Protein AF-A0A7V5Q111-F1 (afdb_monomer)

Structure (mmCIF, N/CA/C/O backbone):
data_AF-A0A7V5Q111-F1
#
_entry.id   AF-A0A7V5Q111-F1
#
loop_
_atom_site.group_PDB
_atom_site.id
_atom_site.type_symbol
_atom_site.label_atom_id
_atom_site.label_alt_id
_atom_site.label_comp_id
_atom_site.label_asym_id
_atom_site.label_entity_id
_atom_site.label_seq_id
_atom_site.pdbx_PDB_ins_code
_atom_site.Cartn_x
_atom_site.Cartn_y
_atom_site.Cartn_z
_atom_site.occupancy
_atom_site.B_iso_or_equiv
_atom_site.auth_seq_id
_atom_site.auth_comp_id
_atom_site.auth_asym_id
_atom_site.auth_atom_id
_atom_site.pdbx_PDB_model_num
ATOM 1 N N . MET A 1 1 ? -21.761 -0.826 -0.509 1.00 47.72 1 MET A N 1
ATOM 2 C CA . MET A 1 1 ? -20.558 -1.685 -0.530 1.00 47.72 1 MET A CA 1
ATOM 3 C C . MET A 1 1 ? -19.781 -1.305 -1.775 1.00 47.72 1 MET A C 1
ATOM 5 O O . MET A 1 1 ? -20.308 -1.504 -2.859 1.00 47.72 1 MET A O 1
ATOM 9 N N . SER A 1 2 ? -18.628 -0.651 -1.640 1.00 48.66 2 SER A N 1
ATOM 10 C CA . SER A 1 2 ? -17.829 -0.248 -2.803 1.00 48.66 2 SER A CA 1
ATOM 11 C C . SER A 1 2 ? -16.978 -1.431 -3.241 1.00 48.66 2 SER A C 1
ATOM 13 O O . SER A 1 2 ? -16.111 -1.876 -2.493 1.00 48.66 2 SER A O 1
ATOM 15 N N . GLN A 1 3 ? -17.282 -1.971 -4.414 1.00 56.34 3 GLN A N 1
ATOM 16 C CA . GLN A 1 3 ? -16.505 -3.030 -5.040 1.00 56.34 3 GLN A CA 1
ATOM 17 C C . GLN A 1 3 ? -15.327 -2.377 -5.767 1.00 56.34 3 GLN A C 1
ATOM 19 O O . GLN A 1 3 ? -15.525 -1.536 -6.643 1.00 56.34 3 GLN A O 1
ATOM 24 N N . HIS A 1 4 ? -14.108 -2.705 -5.344 1.00 63.28 4 HIS A N 1
ATOM 25 C CA . HIS A 1 4 ? -12.882 -2.266 -6.000 1.00 63.28 4 HIS A CA 1
ATOM 26 C C . HIS A 1 4 ? -12.264 -3.473 -6.695 1.00 63.28 4 HIS A C 1
ATOM 28 O O . HIS A 1 4 ? -11.736 -4.366 -6.032 1.00 63.28 4 HIS A O 1
ATOM 34 N N . ASP A 1 5 ? -12.341 -3.474 -8.023 1.00 71.50 5 ASP A N 1
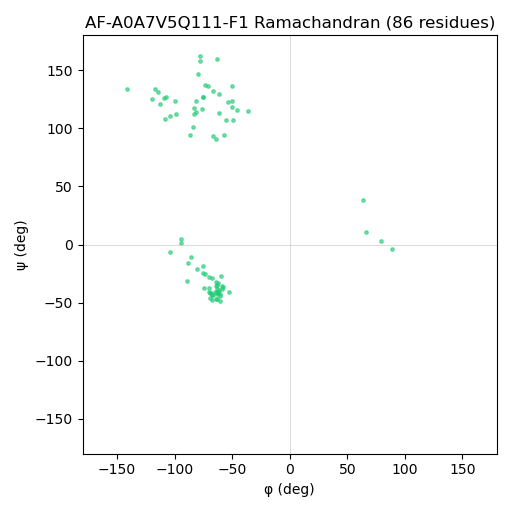ATOM 35 C CA . ASP A 1 5 ? -11.723 -4.492 -8.862 1.00 71.50 5 ASP A CA 1
ATOM 36 C C . ASP A 1 5 ? -10.412 -3.943 -9.424 1.00 71.50 5 ASP A C 1
ATOM 38 O O . ASP A 1 5 ? -10.397 -2.908 -10.097 1.00 71.50 5 ASP A O 1
ATOM 42 N N . VAL A 1 6 ? -9.309 -4.646 -9.166 1.00 77.38 6 VAL A N 1
ATOM 43 C CA . VAL A 1 6 ? -8.010 -4.352 -9.783 1.00 77.38 6 VAL A CA 1
ATOM 44 C C . VAL A 1 6 ? -7.681 -5.464 -10.769 1.00 77.38 6 VAL A C 1
ATOM 46 O O . VAL A 1 6 ? -7.683 -6.648 -10.425 1.00 77.38 6 VAL A O 1
ATOM 49 N N . ARG A 1 7 ? -7.402 -5.072 -12.015 1.00 79.88 7 ARG A N 1
ATOM 50 C CA . ARG A 1 7 ? -6.962 -5.971 -13.084 1.00 79.88 7 ARG A CA 1
ATOM 51 C C . ARG A 1 7 ? -5.492 -5.725 -13.356 1.00 79.88 7 ARG A C 1
ATOM 53 O O . ARG A 1 7 ? -5.097 -4.588 -13.592 1.00 79.88 7 ARG A O 1
ATOM 60 N N . ILE A 1 8 ? -4.713 -6.795 -13.322 1.00 81.94 8 ILE A N 1
ATOM 61 C CA . ILE A 1 8 ? -3.273 -6.761 -13.547 1.00 81.94 8 ILE A CA 1
ATOM 62 C C . ILE A 1 8 ? -2.977 -7.642 -14.760 1.00 81.94 8 ILE A C 1
ATOM 64 O O . ILE A 1 8 ? -3.364 -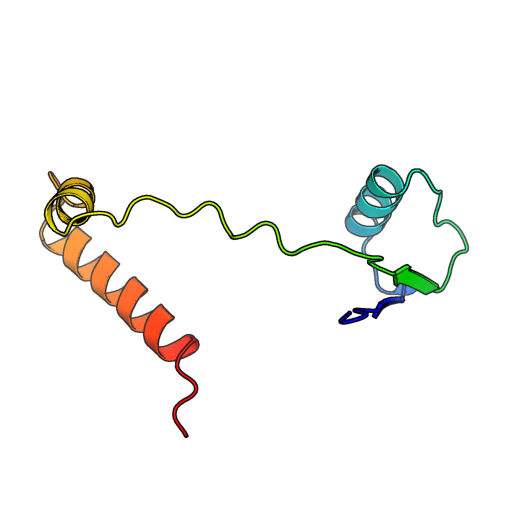8.817 -14.782 1.00 81.94 8 ILE A O 1
ATOM 68 N N . ASP A 1 9 ? -2.305 -7.078 -15.764 1.00 83.38 9 ASP A N 1
ATOM 69 C CA . ASP A 1 9 ? -1.703 -7.869 -16.836 1.00 83.38 9 ASP A CA 1
ATOM 70 C C . ASP A 1 9 ? -0.420 -8.513 -16.300 1.00 83.38 9 ASP A C 1
ATOM 72 O O . ASP A 1 9 ? 0.531 -7.843 -15.899 1.00 83.38 9 ASP A O 1
ATOM 76 N N . VAL A 1 10 ? -0.407 -9.841 -16.247 1.00 80.50 10 VAL A N 1
ATOM 77 C CA . VAL A 1 10 ? 0.690 -10.614 -15.646 1.00 80.50 10 VAL A CA 1
ATOM 78 C C . VAL A 1 10 ? 1.921 -10.638 -16.561 1.00 80.50 10 VAL A C 1
ATOM 80 O O . VAL A 1 10 ? 3.039 -10.920 -16.110 1.00 80.50 10 VAL A O 1
ATOM 83 N N . THR A 1 11 ? 1.737 -10.335 -17.848 1.00 83.75 11 THR A N 1
ATOM 84 C CA . THR A 1 11 ? 2.822 -10.279 -18.832 1.00 83.75 11 THR A CA 1
ATOM 85 C C . THR A 1 11 ? 3.679 -9.025 -18.685 1.00 83.75 11 THR A C 1
ATOM 87 O O . THR A 1 11 ? 4.862 -9.074 -19.014 1.00 83.75 11 THR A O 1
ATOM 90 N N . GLU A 1 12 ? 3.125 -7.958 -18.106 1.00 86.94 12 GLU A N 1
ATOM 91 C CA . GLU A 1 12 ? 3.830 -6.700 -17.827 1.00 86.94 12 GLU A CA 1
ATOM 92 C C . GLU A 1 12 ? 4.584 -6.713 -16.486 1.00 86.94 12 GLU A C 1
ATOM 94 O O . GLU A 1 12 ? 5.397 -5.830 -16.216 1.00 86.94 12 GLU A O 1
ATOM 99 N N . LEU A 1 13 ? 4.349 -7.723 -15.640 1.00 84.75 13 LEU A N 1
ATOM 100 C CA . LEU A 1 13 ? 5.023 -7.858 -14.350 1.00 84.75 13 LEU A CA 1
ATOM 101 C C . LEU A 1 13 ? 6.478 -8.302 -14.512 1.00 84.75 13 LEU A C 1
ATOM 103 O O . LEU A 1 13 ? 6.784 -9.253 -15.241 1.00 84.75 13 LEU A O 1
ATOM 107 N N . SER A 1 14 ? 7.368 -7.680 -13.737 1.00 89.56 14 SER A N 1
ATOM 108 C CA . SER A 1 14 ? 8.742 -8.159 -13.595 1.00 89.56 14 SER A CA 1
ATOM 109 C C . SER A 1 14 ? 8.773 -9.551 -12.949 1.00 89.56 14 SER A C 1
ATOM 111 O O . SER A 1 14 ? 7.835 -9.971 -12.266 1.00 89.56 14 SER A O 1
ATOM 113 N N . ALA A 1 15 ? 9.874 -10.285 -13.130 1.00 86.00 15 ALA A N 1
ATOM 114 C CA . ALA A 1 15 ? 10.037 -11.606 -12.516 1.00 86.00 15 ALA A CA 1
ATOM 115 C C . ALA A 1 15 ? 9.943 -11.556 -10.977 1.00 86.00 15 ALA A C 1
ATOM 117 O O . ALA A 1 15 ? 9.374 -12.456 -10.363 1.00 86.00 15 ALA A O 1
ATOM 118 N N . GLU A 1 16 ? 10.456 -10.486 -10.366 1.00 89.69 16 GLU A N 1
ATOM 119 C CA . GLU A 1 16 ? 10.374 -10.249 -8.922 1.00 89.69 16 GLU A CA 1
ATOM 120 C C . GLU A 1 16 ? 8.931 -9.980 -8.476 1.00 89.69 16 GLU A C 1
ATOM 122 O O . GLU A 1 16 ? 8.440 -10.622 -7.550 1.00 89.69 16 GLU A O 1
ATOM 127 N N . GLN A 1 17 ? 8.216 -9.101 -9.185 1.00 85.62 17 GLN A N 1
ATOM 128 C CA . GLN A 1 17 ? 6.813 -8.792 -8.898 1.00 85.62 17 GLN A CA 1
ATOM 129 C C . GLN A 1 17 ? 5.915 -10.020 -9.056 1.00 85.62 17 GLN A C 1
ATOM 131 O O . GLN A 1 17 ? 5.039 -10.254 -8.226 1.00 85.62 17 GLN A O 1
ATOM 136 N N . ARG A 1 18 ? 6.150 -10.830 -10.096 1.00 86.31 18 ARG A N 1
ATOM 137 C CA . ARG A 1 18 ? 5.427 -12.085 -10.313 1.00 86.31 18 ARG A CA 1
ATOM 138 C C . ARG A 1 18 ? 5.642 -13.044 -9.147 1.00 86.31 18 ARG A C 1
ATOM 140 O O . ARG A 1 18 ? 4.662 -13.544 -8.612 1.00 86.31 18 ARG A O 1
ATOM 147 N N . ARG A 1 19 ? 6.890 -13.246 -8.717 1.00 86.50 19 ARG A N 1
ATOM 148 C CA . ARG A 1 19 ? 7.216 -14.131 -7.590 1.00 86.50 19 ARG A CA 1
ATOM 149 C C . ARG A 1 19 ? 6.559 -13.674 -6.285 1.00 86.50 19 ARG A C 1
ATOM 151 O O . ARG A 1 19 ? 6.006 -14.500 -5.570 1.00 86.50 19 ARG A O 1
ATOM 158 N N . LEU A 1 20 ? 6.574 -1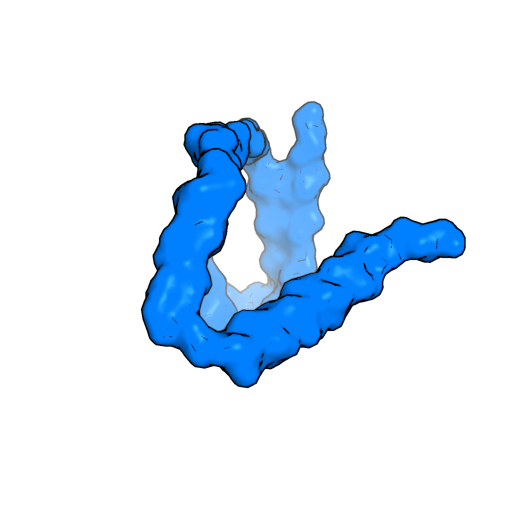2.371 -5.999 1.00 88.38 20 LEU A N 1
ATOM 159 C CA . LEU A 1 20 ? 5.906 -11.805 -4.821 1.00 88.38 20 LEU A CA 1
ATOM 160 C C . LEU A 1 20 ? 4.387 -12.023 -4.863 1.00 88.38 20 LEU A C 1
ATOM 162 O O . LEU A 1 20 ? 3.778 -12.380 -3.859 1.00 88.38 20 LEU A O 1
ATOM 166 N N . LEU A 1 21 ? 3.763 -11.842 -6.028 1.00 86.31 21 LEU A N 1
ATOM 167 C CA . LEU A 1 21 ? 2.338 -12.121 -6.209 1.00 86.31 21 LEU A CA 1
ATOM 168 C C . LEU A 1 21 ? 2.011 -13.608 -6.039 1.00 86.31 21 LEU A C 1
ATOM 170 O O . LEU A 1 21 ? 1.005 -13.935 -5.412 1.00 86.31 21 LEU A O 1
ATOM 174 N N . GLU A 1 22 ? 2.847 -14.506 -6.558 1.00 89.31 22 GLU A N 1
ATOM 175 C CA . GLU A 1 22 ? 2.709 -15.954 -6.355 1.00 89.31 22 GLU A CA 1
ATOM 176 C C . GLU A 1 22 ? 2.820 -16.328 -4.870 1.00 89.31 22 GLU A C 1
ATOM 178 O O . GLU A 1 22 ? 2.048 -17.151 -4.388 1.00 89.31 22 GLU A O 1
ATOM 183 N N . GLU A 1 23 ? 3.719 -15.681 -4.125 1.00 88.81 23 GLU A N 1
ATOM 184 C CA . GLU A 1 23 ?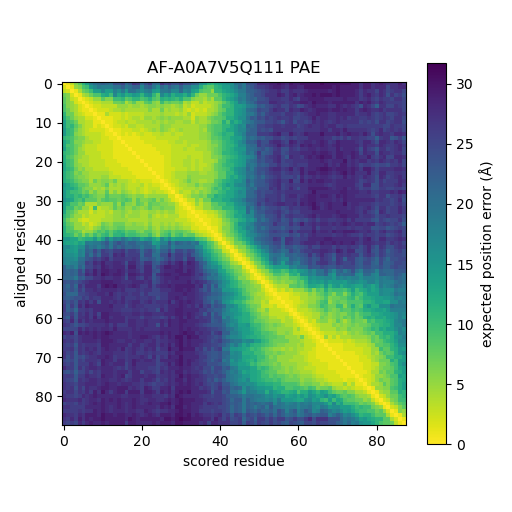 3.881 -15.882 -2.681 1.00 88.81 23 GLU A CA 1
ATOM 185 C C . GLU A 1 23 ? 2.660 -15.394 -1.885 1.00 88.81 23 GLU A C 1
ATOM 187 O O . GLU A 1 23 ? 2.166 -16.106 -1.013 1.00 88.81 23 GLU A O 1
ATOM 192 N N . ILE A 1 24 ? 2.120 -14.218 -2.223 1.00 84.94 24 ILE A N 1
ATOM 193 C CA . ILE A 1 24 ? 0.942 -13.643 -1.551 1.00 84.94 24 ILE A CA 1
ATOM 194 C C . ILE A 1 24 ? -0.328 -14.447 -1.858 1.00 84.94 24 ILE A C 1
ATOM 196 O O . ILE A 1 24 ? -1.168 -14.652 -0.983 1.00 84.94 24 ILE A O 1
ATOM 200 N N . THR A 1 25 ? -0.499 -14.873 -3.110 1.00 83.25 25 THR A N 1
ATOM 201 C CA . THR A 1 25 ? -1.712 -15.576 -3.559 1.00 83.25 25 THR A CA 1
ATOM 202 C C . THR A 1 25 ? -1.637 -17.092 -3.369 1.00 83.25 25 THR A C 1
ATOM 204 O O . THR A 1 25 ? -2.666 -17.763 -3.450 1.00 83.25 25 THR A O 1
ATOM 207 N N . GLY A 1 26 ? -0.440 -17.648 -3.146 1.00 84.81 26 GLY A N 1
ATOM 208 C CA . GLY A 1 26 ? -0.186 -19.090 -3.073 1.00 84.81 26 GLY A CA 1
ATOM 209 C C . GLY A 1 26 ? -0.398 -19.827 -4.401 1.00 84.81 26 GLY A C 1
ATOM 210 O O . GLY A 1 26 ? -0.456 -21.056 -4.423 1.00 84.81 26 GLY A O 1
ATOM 211 N N . CYS A 1 27 ? -0.555 -19.094 -5.504 1.00 81.69 27 CYS A N 1
ATOM 212 C CA . CYS A 1 27 ? -0.901 -19.630 -6.813 1.00 81.69 27 CYS A CA 1
ATOM 213 C C . CYS A 1 27 ? 0.237 -19.366 -7.795 1.00 81.69 27 CYS A C 1
ATOM 215 O O . CYS A 1 27 ? 0.721 -18.244 -7.888 1.00 81.69 27 CYS A O 1
ATOM 217 N N . HIS A 1 28 ? 0.629 -20.377 -8.571 1.00 83.94 28 HIS A N 1
ATOM 218 C CA . HIS A 1 28 ? 1.630 -20.197 -9.620 1.00 83.94 28 HIS A CA 1
ATOM 219 C C . HIS A 1 28 ? 0.999 -19.471 -10.818 1.00 83.94 28 HIS A C 1
ATOM 221 O O . HIS A 1 28 ? -0.030 -19.896 -11.341 1.00 83.94 28 HIS A O 1
ATOM 227 N N . LEU A 1 29 ? 1.620 -18.379 -11.263 1.00 81.38 29 LEU A N 1
ATOM 228 C CA . LEU A 1 29 ? 1.138 -17.523 -12.348 1.00 81.38 29 LEU A CA 1
ATOM 229 C C . LEU A 1 29 ? 1.745 -17.892 -13.713 1.00 81.38 29 LEU A C 1
ATOM 231 O O . LEU A 1 29 ? 1.499 -17.208 -14.707 1.00 81.38 29 LEU A O 1
ATOM 235 N N . ALA A 1 30 ? 2.535 -18.967 -13.798 1.00 76.31 30 ALA A N 1
ATOM 236 C CA . ALA A 1 30 ? 3.132 -19.419 -15.051 1.00 76.31 30 ALA A CA 1
ATOM 237 C C . ALA A 1 30 ? 2.043 -19.792 -16.077 1.00 76.31 30 ALA A C 1
ATOM 239 O O . ALA A 1 30 ? 1.290 -20.744 -15.893 1.00 76.31 30 ALA A O 1
ATOM 240 N N . GLY A 1 31 ? 1.955 -19.020 -17.165 1.00 76.00 31 GLY A N 1
ATOM 241 C CA . GLY A 1 31 ? 0.931 -19.183 -18.207 1.00 76.00 31 GLY A CA 1
ATOM 242 C C . GLY A 1 31 ? -0.370 -18.410 -17.956 1.00 76.00 31 GLY A C 1
ATOM 243 O O . GLY A 1 31 ? -1.235 -18.381 -18.831 1.00 76.00 31 GLY A O 1
ATOM 244 N N . VAL A 1 32 ? -0.502 -17.733 -16.812 1.00 79.69 32 VAL A N 1
ATOM 245 C CA . VAL A 1 32 ? -1.620 -16.825 -16.535 1.00 79.69 32 VAL A CA 1
ATOM 246 C C . VAL A 1 32 ? -1.333 -15.483 -17.195 1.00 79.69 32 VAL A C 1
ATOM 248 O O . VAL A 1 32 ? -0.305 -14.863 -16.944 1.00 79.69 32 VAL A O 1
ATOM 251 N N . ARG A 1 33 ? -2.249 -15.034 -18.056 1.00 76.88 33 ARG A N 1
ATOM 252 C CA . ARG A 1 33 ? -2.113 -13.762 -18.782 1.00 76.88 33 ARG A CA 1
ATOM 253 C C . ARG A 1 33 ? -2.699 -12.582 -18.007 1.00 76.88 33 ARG A C 1
ATOM 255 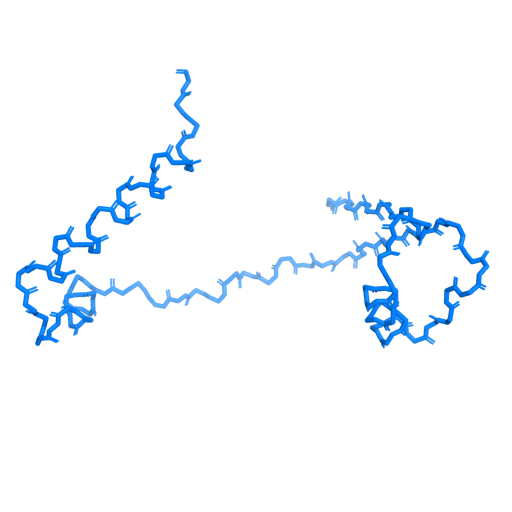O O . ARG A 1 33 ? -2.192 -11.475 -18.096 1.00 76.88 33 ARG A O 1
ATOM 262 N N . GLN A 1 34 ? -3.743 -12.829 -17.221 1.00 81.44 34 GLN A N 1
ATOM 263 C CA . GLN A 1 34 ? -4.483 -11.790 -16.517 1.00 81.44 34 GLN A CA 1
ATOM 264 C C . GLN A 1 34 ? -4.880 -12.267 -15.121 1.00 81.44 34 GLN A C 1
ATOM 266 O O . GLN A 1 34 ? -5.413 -13.366 -14.968 1.00 81.44 34 GLN A O 1
ATOM 271 N N . LEU A 1 35 ? -4.655 -11.416 -14.121 1.00 80.94 35 LEU A N 1
ATOM 272 C CA . LEU A 1 35 ? -5.070 -11.629 -12.738 1.00 80.94 35 LEU A CA 1
ATOM 273 C C . LEU A 1 35 ? -6.123 -10.581 -12.365 1.00 80.94 35 LEU A C 1
ATOM 275 O O . LEU A 1 35 ? -5.938 -9.387 -12.608 1.00 80.94 35 LEU A O 1
ATOM 279 N N . THR A 1 36 ? -7.234 -11.027 -11.777 1.00 79.06 36 THR A N 1
ATOM 280 C CA . THR A 1 36 ? -8.260 -10.137 -11.215 1.00 79.06 36 THR A CA 1
ATOM 281 C C . THR A 1 36 ? -8.274 -10.311 -9.706 1.00 79.06 36 THR A C 1
ATOM 283 O O . THR A 1 36 ? -8.490 -11.420 -9.221 1.00 79.06 36 THR A O 1
ATOM 286 N N . ILE A 1 37 ? -8.036 -9.224 -8.975 1.00 77.31 37 ILE A N 1
ATOM 287 C CA . ILE A 1 37 ? -8.098 -9.202 -7.514 1.00 77.31 37 ILE A CA 1
ATOM 288 C C . ILE A 1 37 ? -9.400 -8.504 -7.129 1.00 77.31 37 ILE A C 1
ATOM 290 O O . ILE A 1 37 ? -9.554 -7.300 -7.341 1.00 77.31 37 ILE A O 1
ATOM 294 N N . GLU A 1 38 ? -10.337 -9.281 -6.586 1.00 75.56 38 GLU A N 1
ATOM 295 C CA . GLU A 1 38 ? -11.612 -8.786 -6.072 1.00 75.56 38 GLU A CA 1
ATOM 296 C C . GLU A 1 38 ? -11.513 -8.640 -4.549 1.00 75.56 38 GLU A C 1
ATOM 298 O O . GLU A 1 38 ? -11.416 -9.627 -3.815 1.00 75.56 38 GLU A O 1
ATOM 303 N N . VAL A 1 39 ? -11.549 -7.403 -4.050 1.00 67.62 39 VAL A N 1
ATOM 304 C CA . VAL A 1 39 ? -11.558 -7.152 -2.604 1.00 67.62 39 VAL A CA 1
ATOM 305 C C . VAL A 1 39 ? -13.000 -7.195 -2.104 1.00 67.62 39 VAL A C 1
ATOM 307 O O . VAL A 1 39 ? -13.723 -6.197 -2.129 1.00 67.62 39 VAL A O 1
ATOM 310 N N . ARG A 1 40 ? -13.437 -8.366 -1.629 1.00 71.81 40 ARG A N 1
ATOM 311 C CA . ARG A 1 40 ? -14.767 -8.526 -1.027 1.00 71.81 40 ARG A CA 1
ATOM 312 C C . ARG A 1 40 ? -14.762 -8.071 0.424 1.00 71.81 40 ARG A C 1
ATOM 314 O O . ARG A 1 40 ? -14.152 -8.700 1.279 1.00 71.81 40 ARG A O 1
ATOM 321 N N . GLY A 1 41 ? -15.494 -6.994 0.704 1.00 58.34 41 GLY A N 1
ATOM 322 C CA . GLY A 1 41 ? -15.887 -6.648 2.069 1.00 58.34 41 GLY A CA 1
ATOM 323 C C . GLY A 1 41 ? -14.728 -6.322 3.010 1.00 58.34 41 GLY A C 1
ATOM 324 O O . GLY A 1 41 ? -14.805 -6.653 4.190 1.00 58.34 41 GLY A O 1
ATOM 325 N N . ALA A 1 42 ? -13.688 -5.636 2.532 1.00 53.09 42 ALA A N 1
ATOM 326 C CA . ALA A 1 42 ? -12.807 -4.920 3.442 1.00 53.09 42 ALA A CA 1
ATOM 327 C C . ALA A 1 42 ? -13.632 -3.788 4.066 1.00 53.09 42 ALA A C 1
ATOM 329 O O . ALA A 1 42 ? -13.774 -2.708 3.487 1.00 53.09 42 ALA A O 1
ATOM 330 N N . ALA A 1 43 ? -14.230 -4.035 5.235 1.00 56.78 43 ALA A N 1
ATOM 331 C CA . ALA A 1 43 ? -14.558 -2.932 6.119 1.00 56.78 43 ALA A CA 1
ATOM 332 C C . ALA A 1 43 ? -13.265 -2.122 6.222 1.00 56.78 43 ALA A C 1
ATOM 334 O O . ALA A 1 43 ? -12.237 -2.682 6.606 1.00 56.78 43 ALA A O 1
ATOM 335 N N . ARG A 1 44 ? -13.280 -0.852 5.789 1.00 54.12 44 ARG A N 1
ATOM 336 C CA . ARG A 1 44 ? -12.198 0.075 6.123 1.00 54.12 44 ARG A CA 1
ATOM 337 C C . ARG A 1 44 ? -12.027 -0.086 7.624 1.00 54.12 44 ARG A C 1
ATOM 339 O O . ARG A 1 44 ? -12.907 0.344 8.368 1.00 54.12 44 ARG A O 1
ATOM 346 N N . GLN A 1 45 ? -10.954 -0.740 8.067 1.00 53.56 45 GLN A N 1
ATOM 347 C CA . GLN A 1 45 ? -10.526 -0.526 9.432 1.00 53.56 45 GLN A CA 1
ATOM 348 C C . GLN A 1 45 ? -10.381 0.991 9.514 1.00 53.56 45 GLN A C 1
ATOM 350 O O . GLN A 1 45 ? -9.710 1.560 8.639 1.00 53.56 45 GLN A O 1
ATOM 355 N N . PRO A 1 46 ? -11.086 1.675 10.433 1.00 56.56 46 PRO A N 1
ATOM 356 C CA . PRO A 1 46 ? -10.773 3.068 10.675 1.00 56.56 46 PRO A CA 1
ATOM 357 C C . PRO A 1 46 ? -9.266 3.081 10.888 1.00 56.56 46 PRO A C 1
ATOM 359 O O . PRO A 1 46 ? -8.760 2.272 11.672 1.00 56.56 46 PRO A O 1
ATOM 362 N N . ALA A 1 47 ? -8.549 3.872 10.081 1.00 61.78 47 ALA A N 1
ATOM 363 C CA . ALA A 1 47 ? -7.129 4.088 10.302 1.00 61.78 47 ALA A CA 1
ATOM 364 C C . ALA A 1 47 ? -7.019 4.346 11.796 1.00 61.78 47 ALA A C 1
ATOM 366 O O . ALA A 1 47 ? -7.713 5.258 12.244 1.00 61.78 47 ALA A O 1
ATOM 367 N N . HIS A 1 48 ? -6.325 3.463 12.536 1.00 56.31 48 HIS A N 1
ATOM 368 C CA . HIS A 1 48 ? -6.243 3.539 13.994 1.00 56.31 48 HIS A CA 1
ATOM 369 C C . HIS A 1 48 ? -6.187 5.010 14.352 1.00 56.31 48 HIS A C 1
ATOM 371 O O . HIS A 1 48 ? -5.269 5.677 13.864 1.00 56.31 48 HIS A O 1
ATOM 377 N N . GLU A 1 49 ? -7.216 5.514 15.045 1.00 56.28 49 GLU A N 1
ATOM 378 C CA . GLU A 1 49 ? -7.276 6.911 15.456 1.00 56.28 49 GLU A CA 1
ATOM 379 C C . GLU A 1 49 ? -6.018 7.125 16.280 1.00 56.28 49 GLU A C 1
ATOM 381 O O . GLU A 1 49 ? -5.935 6.740 17.446 1.00 56.28 49 GLU A O 1
ATOM 386 N N . ARG A 1 50 ? -4.965 7.615 15.620 1.00 60.97 50 ARG A N 1
ATOM 387 C CA . ARG A 1 50 ? -3.764 8.015 16.315 1.00 60.97 50 ARG A CA 1
ATOM 388 C C . ARG A 1 50 ? -4.245 9.131 17.224 1.00 60.97 50 ARG A C 1
ATOM 390 O O . ARG A 1 50 ? -4.962 10.011 16.732 1.00 60.97 50 ARG A O 1
ATOM 397 N N . PRO A 1 51 ? -3.918 9.078 18.524 1.00 66.81 51 PRO A N 1
ATOM 398 C CA . PRO A 1 51 ? -4.267 10.167 19.414 1.00 66.81 51 PRO A CA 1
ATOM 399 C C . PRO A 1 51 ? -3.807 11.467 18.760 1.00 66.81 51 PRO A C 1
ATOM 401 O O . PRO A 1 51 ? -2.743 11.505 18.135 1.00 66.81 51 PRO A O 1
ATOM 404 N N . SER A 1 52 ? -4.657 12.490 18.814 1.00 66.75 52 SER A N 1
ATOM 405 C CA . SER A 1 52 ? -4.336 13.804 18.270 1.00 66.75 52 SER A CA 1
ATOM 406 C C . SER A 1 52 ? -3.034 14.271 18.911 1.00 66.75 52 SER A C 1
ATOM 408 O O . SER A 1 52 ? -3.021 14.576 20.103 1.00 66.75 52 SER A O 1
ATOM 410 N N . GLN A 1 53 ? -1.954 14.253 18.134 1.00 72.69 53 GLN A N 1
ATOM 411 C CA . GLN A 1 53 ? -0.638 14.609 18.642 1.00 72.69 53 GLN A CA 1
ATOM 412 C C . GLN A 1 53 ? -0.593 16.112 18.898 1.00 72.69 53 GLN A C 1
ATOM 414 O O . GLN A 1 53 ? -1.100 16.890 18.080 1.00 72.69 53 GLN A O 1
ATOM 419 N N . THR A 1 54 ? -0.023 16.527 20.024 1.00 78.12 54 THR A N 1
ATOM 420 C CA . THR A 1 54 ? 0.055 17.952 20.369 1.00 78.12 54 THR A CA 1
ATOM 421 C C . THR A 1 54 ? 1.169 18.643 19.583 1.00 78.12 54 THR A C 1
ATOM 423 O O . THR A 1 54 ? 2.063 17.996 19.033 1.00 78.12 54 THR A O 1
ATOM 426 N N . VAL A 1 55 ? 1.126 19.977 19.503 1.00 72.12 55 VAL A N 1
ATOM 427 C CA . VAL A 1 55 ? 2.187 20.760 18.843 1.00 72.12 55 VAL A CA 1
ATOM 428 C C . VAL A 1 55 ? 3.537 20.484 19.508 1.00 72.12 55 VAL A C 1
ATOM 430 O O . VAL A 1 55 ? 4.543 20.349 18.820 1.00 72.12 55 VAL A O 1
ATOM 433 N N . GLU A 1 56 ? 3.544 20.308 20.827 1.00 73.25 56 GLU A N 1
ATOM 434 C CA . GLU A 1 56 ? 4.729 19.986 21.617 1.00 73.25 56 GLU A CA 1
ATOM 435 C C . GLU A 1 56 ? 5.353 18.649 21.183 1.00 73.25 56 GLU A C 1
ATOM 437 O O . GLU A 1 56 ? 6.563 18.580 20.962 1.00 73.25 56 GLU A O 1
ATOM 442 N N . GLU A 1 57 ? 4.539 17.609 20.968 1.00 73.50 57 GLU A N 1
ATOM 443 C CA . GLU A 1 57 ? 5.008 16.303 20.480 1.00 73.50 57 GLU A CA 1
ATOM 444 C C . GLU A 1 57 ? 5.609 16.391 19.071 1.00 73.50 57 GLU A C 1
ATOM 446 O O . GLU A 1 57 ? 6.606 15.729 18.782 1.00 73.50 57 GLU A O 1
ATOM 451 N N . TRP A 1 58 ? 5.056 17.243 18.203 1.00 71.50 58 TRP A N 1
ATOM 452 C CA . TRP A 1 58 ? 5.634 17.510 16.884 1.00 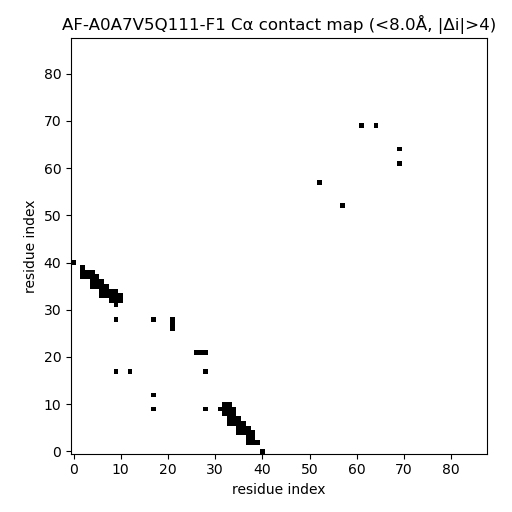71.50 58 TRP A CA 1
ATOM 453 C C . TRP A 1 58 ? 6.959 18.267 16.975 1.00 71.50 58 TRP A C 1
ATOM 455 O O . TRP A 1 58 ? 7.906 17.931 16.266 1.00 71.50 58 TRP A O 1
ATOM 465 N N . THR A 1 59 ? 7.053 19.257 17.863 1.00 71.69 59 THR A N 1
ATOM 466 C CA . THR A 1 59 ? 8.286 20.035 18.050 1.00 71.69 59 THR A CA 1
ATOM 467 C C . THR A 1 59 ? 9.402 19.228 18.707 1.00 71.69 59 THR A C 1
ATOM 469 O O . THR A 1 59 ? 10.564 19.454 18.387 1.00 71.69 59 THR A O 1
ATOM 472 N N . SER A 1 60 ? 9.073 18.225 19.531 1.00 75.56 60 SER A N 1
ATOM 473 C CA . SER A 1 60 ? 10.060 17.301 20.106 1.00 75.56 60 SER A CA 1
ATOM 474 C C . SER A 1 60 ? 10.843 16.525 19.043 1.00 75.56 60 SER A C 1
ATOM 476 O O . SER A 1 60 ? 11.975 16.131 19.302 1.00 75.56 60 SER A O 1
ATOM 478 N N . ILE A 1 61 ? 10.273 16.299 17.855 1.00 75.69 61 ILE A N 1
ATOM 479 C CA . ILE A 1 61 ? 10.956 15.599 16.753 1.00 75.69 61 ILE A CA 1
ATOM 480 C C . ILE A 1 61 ? 12.120 16.439 16.205 1.00 75.69 61 ILE A C 1
ATOM 482 O O . ILE A 1 61 ? 13.100 15.888 15.704 1.00 75.69 61 ILE A O 1
ATOM 486 N N . LEU A 1 62 ? 12.008 17.764 16.315 1.00 74.69 62 LEU A N 1
ATOM 487 C CA . LEU A 1 62 ? 13.004 18.735 15.866 1.00 74.69 62 LEU A CA 1
ATOM 488 C C . LEU A 1 62 ? 13.953 19.157 16.997 1.00 74.69 62 LEU A C 1
ATOM 490 O O . LEU A 1 62 ? 14.832 19.991 16.782 1.00 74.69 62 LEU A O 1
ATOM 494 N N . ASP A 1 63 ? 13.787 18.603 18.201 1.00 78.81 63 ASP A N 1
ATOM 495 C CA . ASP A 1 63 ? 14.662 18.924 19.320 1.00 78.81 63 ASP A CA 1
ATOM 496 C C . ASP A 1 63 ? 16.086 18.408 19.045 1.00 78.81 63 ASP A C 1
ATOM 498 O O . ASP A 1 63 ? 16.296 17.279 18.593 1.00 78.81 63 ASP A O 1
ATOM 502 N N . GLY A 1 64 ? 17.081 19.268 19.259 1.00 77.69 64 GLY A N 1
ATOM 503 C CA . GLY A 1 64 ? 18.483 18.998 18.920 1.00 77.69 64 GLY A CA 1
ATOM 504 C C . GLY A 1 64 ? 18.863 19.175 17.443 1.00 77.69 64 GLY A C 1
ATOM 505 O O . GLY A 1 64 ? 20.020 18.928 17.093 1.00 77.69 64 GLY A O 1
ATOM 506 N N . TRP A 1 65 ? 17.946 19.615 16.576 1.00 83.50 65 TRP A N 1
ATOM 507 C CA . TRP A 1 65 ? 18.277 19.951 15.189 1.00 83.50 65 TRP A CA 1
ATOM 508 C C . TRP A 1 65 ? 18.915 21.337 15.089 1.00 83.50 65 TRP A C 1
ATOM 510 O O . TRP A 1 65 ? 18.575 22.265 15.825 1.00 83.50 65 TRP A O 1
ATOM 520 N N . THR A 1 66 ? 19.838 21.499 14.145 1.00 82.56 66 THR A N 1
ATOM 521 C CA . THR A 1 66 ? 20.364 22.821 13.792 1.00 82.56 66 THR A CA 1
ATOM 522 C C . THR A 1 66 ? 19.364 23.576 12.915 1.00 82.56 66 THR A C 1
ATOM 524 O O . THR A 1 66 ? 18.532 22.968 12.240 1.00 82.56 66 THR A O 1
ATOM 527 N N . GLY A 1 67 ? 19.457 24.910 12.876 1.00 80.50 67 GLY A N 1
ATOM 528 C CA . GLY A 1 67 ? 18.580 25.736 12.029 1.00 80.50 67 GLY A CA 1
ATOM 529 C C . GLY A 1 67 ? 18.572 25.290 10.560 1.00 80.50 67 GLY A C 1
ATOM 530 O O . GLY A 1 67 ? 17.509 25.140 9.968 1.00 80.50 67 GLY A O 1
ATOM 531 N N . ASP A 1 68 ? 19.739 24.932 10.015 1.00 84.25 68 ASP A N 1
ATOM 532 C CA . ASP A 1 68 ? 19.861 24.441 8.635 1.00 84.25 68 ASP A CA 1
ATOM 533 C C . ASP A 1 68 ? 19.084 23.135 8.384 1.00 84.25 68 ASP A C 1
ATOM 535 O O . ASP A 1 68 ? 18.579 22.902 7.282 1.00 84.25 68 ASP A O 1
ATOM 539 N N . GLN A 1 69 ? 18.985 22.264 9.394 1.00 79.00 69 GLN A N 1
AT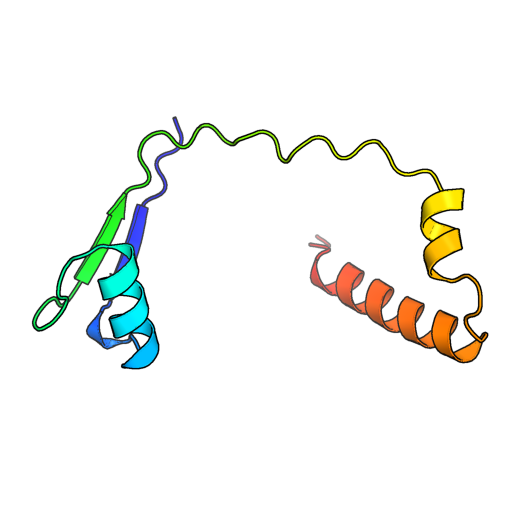OM 540 C CA . GLN A 1 69 ? 18.244 21.002 9.304 1.00 79.00 69 GLN A CA 1
ATOM 541 C C . GLN A 1 69 ? 16.732 21.240 9.336 1.00 79.00 69 GLN A C 1
ATOM 543 O O . GLN A 1 69 ? 15.995 20.590 8.589 1.00 79.00 69 GLN A O 1
ATOM 548 N N . VAL A 1 70 ? 16.279 22.203 10.142 1.00 81.94 70 VAL A N 1
ATOM 549 C CA . VAL A 1 70 ? 14.875 22.635 10.176 1.00 81.94 70 VAL A CA 1
ATOM 550 C C . VAL A 1 70 ? 14.479 23.242 8.825 1.00 81.94 70 VAL A C 1
ATOM 552 O O . VAL A 1 70 ? 13.504 22.802 8.217 1.00 81.94 70 VAL A O 1
ATOM 555 N N . ASP A 1 71 ? 15.301 24.134 8.270 1.00 82.38 71 ASP A N 1
ATOM 556 C CA . ASP A 1 71 ? 15.047 24.773 6.970 1.00 82.38 71 ASP A CA 1
ATOM 557 C C . ASP A 1 71 ? 15.037 23.783 5.792 1.00 82.38 71 ASP A C 1
ATOM 559 O O . ASP A 1 71 ? 14.357 23.984 4.776 1.00 82.38 71 ASP A O 1
ATOM 563 N N . ALA A 1 72 ? 15.834 22.715 5.874 1.00 82.38 72 ALA A N 1
ATOM 564 C CA . ALA A 1 72 ? 15.834 21.648 4.877 1.00 82.38 72 ALA A CA 1
ATOM 565 C C . ALA A 1 72 ? 14.541 20.820 4.939 1.00 82.38 72 ALA A C 1
ATOM 567 O O . ALA A 1 72 ? 13.968 20.479 3.899 1.00 82.38 72 ALA A O 1
ATOM 568 N N . PHE A 1 73 ? 14.057 20.528 6.146 1.00 80.62 73 PHE A N 1
ATOM 569 C CA . PHE A 1 73 ? 12.810 19.801 6.353 1.00 80.62 73 PHE A CA 1
ATOM 570 C C . PHE A 1 73 ? 11.590 20.610 5.913 1.00 80.62 73 PHE A C 1
ATOM 572 O O . PHE A 1 73 ? 10.757 20.083 5.172 1.00 80.62 73 PHE A O 1
ATOM 579 N N . ASP A 1 74 ? 11.539 21.901 6.234 1.00 81.12 74 ASP A N 1
ATOM 580 C CA . ASP A 1 74 ? 10.466 22.800 5.796 1.00 81.12 74 ASP A CA 1
ATOM 581 C C . ASP A 1 74 ? 10.353 22.877 4.270 1.00 81.12 74 ASP A C 1
ATOM 583 O O . ASP A 1 74 ? 9.246 22.861 3.716 1.00 81.12 74 ASP A O 1
ATOM 587 N N . ARG A 1 75 ? 11.488 22.870 3.559 1.00 80.81 75 ARG A N 1
ATOM 588 C CA . ARG A 1 75 ? 11.510 22.805 2.088 1.00 80.81 75 ARG A CA 1
ATOM 589 C C . ARG A 1 75 ? 10.908 21.506 1.550 1.00 80.81 75 ARG A C 1
ATOM 591 O O . ARG A 1 75 ? 10.158 21.542 0.574 1.00 80.81 75 ARG A O 1
ATOM 598 N N . ILE A 1 76 ? 11.191 20.367 2.184 1.00 78.25 76 ILE A N 1
ATOM 599 C CA . ILE A 1 76 ? 10.647 19.059 1.785 1.00 78.25 76 ILE A CA 1
ATOM 600 C C . ILE A 1 76 ? 9.141 18.993 2.061 1.00 78.25 76 ILE A C 1
ATOM 602 O O . ILE A 1 76 ? 8.373 18.558 1.197 1.00 78.25 76 ILE A O 1
ATOM 606 N N . VAL A 1 77 ? 8.705 19.436 3.241 1.00 76.19 77 VAL A N 1
ATOM 607 C CA . VAL A 1 77 ? 7.289 19.437 3.634 1.00 76.19 77 VAL A CA 1
ATOM 608 C C . VAL A 1 77 ? 6.478 20.355 2.724 1.00 76.19 77 VAL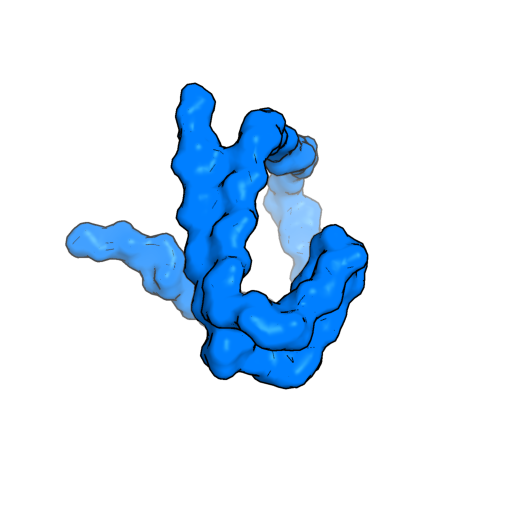 A C 1
ATOM 610 O O . VAL A 1 77 ? 5.464 19.926 2.171 1.00 76.19 77 VAL A O 1
ATOM 613 N N . SER A 1 78 ? 6.962 21.573 2.480 1.00 72.25 78 SER A N 1
ATOM 614 C CA . SER A 1 78 ? 6.314 22.534 1.578 1.00 72.25 78 SER A CA 1
ATOM 615 C C . SER A 1 78 ? 6.262 22.023 0.134 1.00 72.25 78 SER A C 1
ATOM 617 O O . SER A 1 78 ? 5.247 22.176 -0.547 1.00 72.25 78 SER A O 1
ATOM 619 N N . GLY A 1 79 ? 7.317 21.341 -0.326 1.00 67.81 79 GLY A N 1
ATOM 620 C CA . GLY A 1 79 ? 7.344 20.691 -1.638 1.00 67.81 79 GLY A CA 1
ATOM 621 C C . GLY A 1 79 ? 6.301 19.577 -1.775 1.00 67.81 79 GLY A C 1
ATOM 622 O O . GLY A 1 79 ? 5.599 19.505 -2.784 1.00 67.81 79 GLY A O 1
ATOM 623 N N . ARG A 1 80 ? 6.133 18.7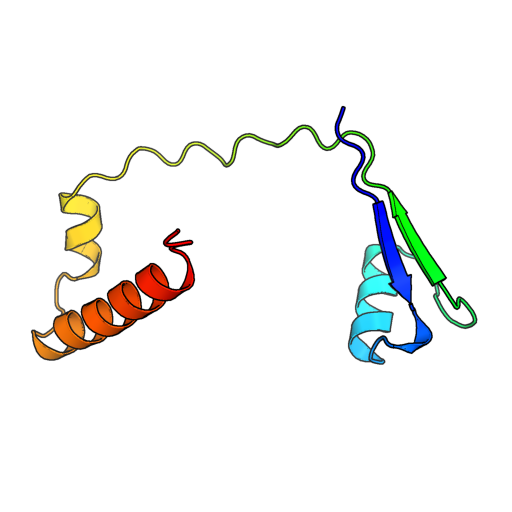37 -0.744 1.00 59.25 80 ARG A N 1
ATOM 624 C CA . ARG A 1 80 ? 5.118 17.667 -0.738 1.00 59.25 80 ARG A CA 1
ATOM 625 C C . ARG A 1 80 ? 3.696 18.211 -0.629 1.00 59.25 80 ARG A C 1
ATOM 627 O O . ARG A 1 80 ? 2.812 17.674 -1.289 1.00 59.25 80 ARG A O 1
ATOM 634 N N . ALA A 1 81 ? 3.480 19.275 0.143 1.00 58.59 81 ALA A N 1
ATOM 635 C CA . ALA A 1 81 ? 2.175 19.922 0.270 1.00 58.59 81 ALA A CA 1
ATOM 636 C C . ALA A 1 81 ? 1.686 20.519 -1.061 1.00 58.59 81 ALA A C 1
ATOM 638 O O . ALA A 1 81 ? 0.496 20.462 -1.356 1.00 58.59 81 ALA A O 1
ATOM 639 N N . ASN A 1 82 ? 2.592 21.031 -1.899 1.00 55.88 82 ASN A N 1
ATOM 640 C CA . ASN A 1 82 ? 2.238 21.537 -3.228 1.00 55.88 82 ASN A CA 1
ATOM 641 C C . ASN A 1 82 ? 1.919 20.426 -4.242 1.00 55.88 82 ASN A C 1
ATOM 643 O O . ASN A 1 82 ? 1.152 20.661 -5.167 1.00 55.88 82 ASN A O 1
ATOM 647 N N . LEU A 1 83 ? 2.456 19.215 -4.062 1.00 54.06 83 LEU A N 1
ATOM 648 C CA . LEU A 1 83 ? 2.183 18.070 -4.944 1.00 54.06 83 LEU A CA 1
ATOM 649 C C . LEU A 1 83 ? 0.853 17.366 -4.637 1.00 54.06 83 LEU A C 1
ATOM 651 O O . LEU A 1 83 ? 0.319 16.666 -5.491 1.00 54.06 83 LEU A O 1
ATOM 655 N N . THR A 1 84 ? 0.317 17.529 -3.426 1.00 52.09 84 THR A N 1
ATOM 656 C CA . THR A 1 84 ? -0.943 16.899 -2.993 1.00 52.09 84 THR A CA 1
ATOM 657 C C . THR A 1 84 ? -2.128 17.862 -2.967 1.00 52.09 84 THR A C 1
ATOM 659 O O . THR A 1 84 ? -3.267 17.434 -2.770 1.00 52.09 84 THR A O 1
ATOM 662 N N . ARG A 1 85 ? -1.894 19.160 -3.199 1.00 49.34 85 ARG A N 1
ATOM 663 C CA . ARG A 1 85 ? -2.951 20.163 -3.333 1.00 49.34 85 ARG A CA 1
ATOM 664 C C . ARG A 1 85 ? -3.462 20.153 -4.775 1.00 49.34 85 ARG A C 1
ATOM 666 O O . ARG A 1 85 ? -2.848 20.743 -5.654 1.00 49.34 85 ARG A O 1
ATOM 673 N N . ASN A 1 86 ? -4.608 19.512 -5.011 1.00 51.47 86 ASN A N 1
ATOM 674 C CA . ASN A 1 86 ? -5.445 19.839 -6.169 1.00 51.47 86 ASN A CA 1
ATOM 675 C C . ASN A 1 86 ? -5.933 21.280 -5.979 1.00 51.47 86 ASN A C 1
ATOM 677 O O . ASN A 1 86 ? -6.929 21.527 -5.298 1.00 51.47 86 ASN A O 1
ATOM 681 N N . VAL A 1 87 ? -5.166 22.232 -6.499 1.00 48.66 87 VAL A N 1
ATOM 682 C CA . VAL A 1 87 ? -5.620 23.610 -6.663 1.00 48.66 87 VAL A CA 1
ATOM 683 C C . VAL A 1 87 ? -6.568 23.611 -7.874 1.00 48.66 87 VAL A C 1
ATOM 685 O O . VAL A 1 87 ? -6.183 23.039 -8.896 1.00 48.66 87 VAL A O 1
ATOM 688 N N . PRO A 1 88 ? -7.803 24.138 -7.757 1.00 49.47 88 PRO A N 1
ATOM 689 C CA . PRO A 1 88 ? -8.723 24.263 -8.889 1.00 49.47 88 PRO A CA 1
ATOM 690 C C . PRO A 1 88 ? -8.188 25.197 -9.979 1.00 49.47 88 PRO A C 1
ATOM 692 O O . PRO A 1 88 ? -7.405 26.117 -9.642 1.00 49.47 88 PRO A O 1
#

Mean predicted aligned error: 17.24 Å

Secondary structure (DSSP, 8-state):
---EEEEEETTSS-HHHHHHHHHHH-S--TT--EEEEEE---------------HHHHHHTTTT--HHHHHHHHHHHHHHHHHH----

pLDDT: mean 73.12, std 12.14, range [47.72, 89.69]

Sequence (88 aa):
MSQHDVRIDVTELSAEQRRLLEEITGCHLAGVRQLTIEVRGAARQPAHERPSQTVEEWTSILDGWTGDQVDAFDRIVSGRANLTRNVP

Radius of gyration: 21.48 Å; Cα contacts (8 Å, |Δi|>4): 39; chains: 1; bounding box: 41×46×40 Å

Foldseek 3Di:
DDKDKDKDQLVPDDPVRQVVVCVVVVHRCVVPGMDIDIDPDPPPPPPPCDPPDDPVNVVVVCPPPDPVRVVVVVVVVVVVVVVPDPDD

Solvent-accessible surface area (backbone atoms only — not comparable to full-atom values): 5749 Å² total; per-residue (Å²): 135,85,80,54,78,48,78,43,60,48,78,79,47,50,75,67,58,47,51,52,50,25,65,77,67,73,44,85,58,85,90,49,60,69,47,78,50,74,55,79,79,73,69,76,70,72,73,74,80,66,75,85,76,50,71,65,64,58,51,57,75,56,59,91,58,52,72,69,57,52,57,53,49,52,53,53,51,54,54,52,53,62,74,69,52,86,73,132